Protein AF-A0A8T4IC35-F1 (afdb_monomer)

Sequence (69 aa):
TGHYYKLDGRRVTGVTTLINGGLPKPTLIDWAAREVAEYVADNWADVESHRDAGREQLVDHLKTRHQKA

Solvent-accessible surface area (backbone atoms only — not comparable to full-atom values): 4365 Å² total; per-residue (Å²): 136,87,86,78,46,64,57,96,86,38,79,48,84,39,69,67,55,41,62,72,76,68,52,92,60,71,69,56,56,56,47,58,54,48,54,51,51,53,48,50,73,78,37,50,70,67,59,55,72,30,56,84,72,30,72,68,54,41,53,53,53,56,60,59,59,73,74,74,120

pLDDT: mean 84.64, 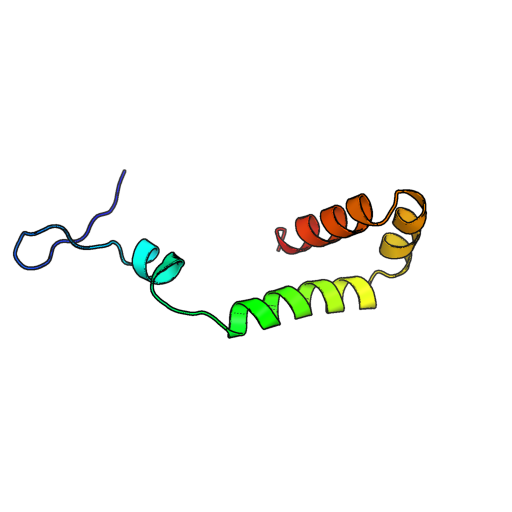std 11.74, range [42.0, 95.81]

Mean predicted aligned error: 7.97 Å

Structure (mmCIF, N/CA/C/O backbone):
data_AF-A0A8T4IC35-F1
#
_entry.id   AF-A0A8T4IC35-F1
#
loop_
_atom_site.group_PDB
_atom_site.id
_atom_site.type_symbol
_atom_site.label_atom_id
_atom_site.label_alt_id
_atom_site.label_comp_id
_atom_site.label_asym_id
_atom_site.label_entity_id
_atom_site.label_seq_id
_atom_site.pdbx_PDB_ins_code
_atom_site.Cartn_x
_atom_site.Cartn_y
_atom_site.Cartn_z
_atom_site.occupancy
_atom_site.B_iso_or_equiv
_atom_site.auth_seq_id
_atom_site.auth_comp_id
_atom_site.auth_asym_id
_atom_site.auth_atom_id
_atom_site.pdbx_PDB_model_num
ATOM 1 N N . THR A 1 1 ? -11.028 19.777 13.193 1.00 57.62 1 THR A N 1
ATOM 2 C CA . THR A 1 1 ? -11.615 19.520 14.527 1.00 57.62 1 THR A CA 1
ATOM 3 C C . THR A 1 1 ? -11.150 18.154 14.989 1.00 57.62 1 THR A C 1
ATOM 5 O O . THR A 1 1 ? -11.254 17.219 14.210 1.00 57.62 1 THR A O 1
ATOM 8 N N . GLY A 1 2 ? -10.540 18.028 16.169 1.00 69.44 2 GLY A N 1
ATOM 9 C CA . GLY A 1 2 ? -10.042 16.736 16.661 1.00 69.44 2 GLY A CA 1
ATOM 10 C C . GLY A 1 2 ? -11.114 15.994 17.458 1.00 69.44 2 GLY A C 1
ATOM 11 O O . GLY A 1 2 ? -11.640 16.551 18.420 1.00 69.44 2 GLY A O 1
ATOM 12 N N . HIS A 1 3 ? -11.425 14.754 17.080 1.00 77.62 3 HIS A N 1
ATOM 13 C CA . HIS A 1 3 ? -12.322 13.879 17.840 1.00 77.62 3 HIS A CA 1
ATOM 14 C C . HIS A 1 3 ? -11.522 13.120 18.904 1.00 77.62 3 HIS A C 1
ATOM 16 O O . HIS A 1 3 ? -10.497 12.514 18.597 1.00 77.62 3 HIS A O 1
ATOM 22 N N . TYR A 1 4 ? -11.977 13.153 20.157 1.00 84.38 4 TYR A N 1
ATOM 23 C CA . TYR A 1 4 ? -11.365 12.410 21.258 1.00 84.38 4 TYR A CA 1
ATOM 24 C C . TYR A 1 4 ? -12.442 11.768 22.129 1.00 84.38 4 TYR A C 1
ATOM 26 O O . TYR A 1 4 ? -13.546 12.295 22.255 1.00 84.38 4 TYR A O 1
ATOM 34 N N . TYR A 1 5 ? -12.095 10.644 22.751 1.00 88.62 5 TYR A N 1
ATOM 35 C CA . TYR A 1 5 ? -12.984 9.899 23.636 1.00 88.62 5 TYR A CA 1
ATOM 36 C C . TYR A 1 5 ? -12.573 10.088 25.094 1.00 88.62 5 TYR A C 1
ATOM 38 O O . TYR A 1 5 ? -11.409 10.376 25.404 1.00 88.62 5 TYR A O 1
ATOM 46 N N . LYS A 1 6 ? -13.544 9.931 25.993 1.00 92.75 6 LYS A N 1
ATOM 47 C CA . LYS A 1 6 ? -13.325 9.910 27.436 1.00 92.75 6 LYS A CA 1
ATOM 48 C C . LYS A 1 6 ? -13.950 8.657 28.039 1.00 92.75 6 LYS A C 1
ATOM 50 O O . LYS A 1 6 ? -15.059 8.300 27.661 1.00 92.75 6 LYS A O 1
ATOM 55 N N . LEU A 1 7 ? -13.257 8.058 28.998 1.00 92.44 7 LEU A N 1
ATOM 56 C CA . LEU A 1 7 ? -13.777 7.030 29.893 1.00 92.44 7 LEU A CA 1
ATOM 57 C C . LEU A 1 7 ? -13.609 7.566 31.316 1.00 92.44 7 LEU A C 1
ATOM 59 O O . LEU A 1 7 ? -12.519 8.014 31.673 1.00 92.44 7 LEU A O 1
ATOM 63 N N . ASP A 1 8 ? -14.698 7.643 32.077 1.00 95.50 8 ASP A N 1
ATOM 64 C CA . ASP A 1 8 ? -14.718 8.222 33.432 1.00 95.50 8 ASP A CA 1
ATOM 65 C C . ASP A 1 8 ? -14.109 9.634 33.510 1.00 95.50 8 ASP A C 1
ATOM 67 O O . ASP A 1 8 ? -13.336 9.985 34.401 1.00 95.50 8 ASP A O 1
ATOM 71 N N . GLY A 1 9 ? -14.400 10.458 32.499 1.00 93.50 9 GLY A N 1
ATOM 72 C CA . GLY A 1 9 ? -13.894 11.830 32.391 1.00 93.50 9 GLY A CA 1
ATOM 73 C C . GLY A 1 9 ? -12.427 11.948 31.955 1.00 93.50 9 GLY A C 1
ATOM 74 O O . GLY A 1 9 ? -11.998 13.043 31.575 1.00 93.50 9 GLY A O 1
ATOM 75 N N . ARG A 1 10 ? -11.673 10.844 31.920 1.00 94.06 10 ARG A N 1
ATOM 76 C CA . ARG A 1 10 ? -10.272 10.800 31.482 1.00 94.06 10 ARG A CA 1
ATOM 77 C C . ARG A 1 10 ? -10.182 10.543 29.989 1.00 94.06 10 ARG A C 1
ATOM 79 O O . ARG A 1 10 ? -10.938 9.747 29.443 1.00 94.06 10 ARG A O 1
ATOM 86 N N . ARG A 1 11 ? -9.249 11.215 29.314 1.00 91.00 11 ARG A N 1
ATOM 87 C CA . ARG A 1 11 ? -8.989 10.959 27.892 1.00 91.00 11 ARG A CA 1
ATOM 88 C C . ARG A 1 11 ? -8.458 9.544 27.704 1.00 91.00 11 ARG A C 1
ATOM 90 O O . ARG A 1 11 ? -7.572 9.117 28.438 1.00 91.00 11 ARG A O 1
ATOM 97 N N . VAL A 1 12 ? -8.975 8.870 26.686 1.00 91.38 12 VAL A N 1
ATOM 98 C CA . VAL A 1 12 ? -8.518 7.544 26.264 1.00 91.38 12 VAL A CA 1
ATOM 99 C C . VAL A 1 12 ? -8.050 7.578 24.815 1.00 91.38 12 VAL A C 1
ATOM 101 O O . VAL A 1 12 ? -8.356 8.513 24.068 1.00 91.38 12 VAL A O 1
ATOM 104 N N . THR A 1 13 ? -7.292 6.553 24.430 1.00 88.25 13 THR A N 1
ATOM 105 C CA . THR A 1 13 ? -6.820 6.360 23.060 1.00 88.25 13 THR A CA 1
ATOM 106 C C . THR A 1 13 ? -7.992 6.368 22.082 1.00 88.25 13 THR A C 1
ATOM 108 O O . THR A 1 13 ? -9.028 5.746 22.320 1.00 88.25 13 THR A O 1
ATOM 111 N N . GLY A 1 14 ? -7.829 7.089 20.973 1.00 86.44 14 GLY A N 1
ATOM 112 C CA . GLY A 1 14 ? -8.837 7.144 19.925 1.00 86.44 14 GLY A CA 1
ATOM 113 C C . GLY A 1 14 ? -9.044 5.784 19.264 1.00 86.44 14 GLY A C 1
ATOM 114 O O . GLY A 1 14 ? -8.092 5.031 19.059 1.00 86.44 14 GLY A O 1
ATOM 115 N N . VAL A 1 15 ? -10.285 5.500 18.870 1.00 80.94 15 VAL A N 1
ATOM 116 C CA . VAL A 1 15 ? -10.647 4.266 18.154 1.00 80.94 15 VAL A CA 1
ATOM 117 C C . VAL A 1 15 ? -9.775 4.066 16.908 1.00 80.94 15 VAL A C 1
ATOM 119 O O . VAL A 1 15 ? -9.261 2.976 16.687 1.00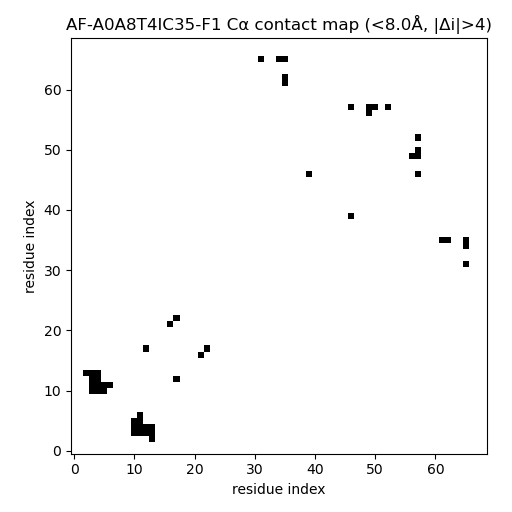 80.94 15 VAL A O 1
ATOM 122 N N . THR A 1 16 ? -9.516 5.123 16.136 1.00 81.88 16 THR A N 1
ATOM 123 C CA . THR A 1 16 ? -8.645 5.069 14.947 1.00 81.88 16 THR A CA 1
ATOM 124 C C . THR A 1 16 ? -7.196 4.738 15.291 1.00 81.88 16 THR A C 1
ATOM 126 O O . THR A 1 16 ? -6.560 3.975 14.572 1.00 81.88 16 THR A O 1
ATOM 129 N N . THR A 1 17 ? -6.675 5.256 16.404 1.00 83.69 17 THR A N 1
ATOM 130 C CA . THR A 1 17 ? -5.326 4.933 16.885 1.00 83.69 17 THR A CA 1
ATOM 131 C C . THR A 1 17 ? -5.221 3.459 17.274 1.00 83.69 17 THR A C 1
ATOM 133 O O . THR A 1 17 ? -4.258 2.802 16.889 1.00 83.69 17 THR A O 1
ATOM 136 N N . LEU A 1 18 ? -6.229 2.915 17.965 1.00 82.12 18 LEU A N 1
ATOM 137 C CA . LEU A 1 18 ? -6.288 1.487 18.301 1.00 82.12 18 LEU A CA 1
ATOM 138 C C . LEU A 1 18 ? -6.390 0.615 17.044 1.00 82.12 18 LEU A C 1
ATOM 140 O O . LEU A 1 18 ? -5.679 -0.378 16.923 1.00 82.12 18 LEU A O 1
ATOM 144 N N . ILE A 1 19 ? -7.220 1.015 16.081 1.00 78.94 19 ILE A N 1
ATOM 145 C CA . ILE A 1 19 ? -7.374 0.310 14.806 1.00 78.94 19 ILE A CA 1
ATOM 146 C C . ILE A 1 19 ? -6.090 0.373 13.968 1.00 78.94 19 ILE A C 1
ATOM 148 O O . ILE A 1 19 ? -5.787 -0.593 13.277 1.00 78.94 19 ILE A O 1
ATOM 152 N N . ASN A 1 20 ? -5.339 1.475 13.985 1.00 74.62 20 ASN A N 1
ATOM 153 C CA . ASN A 1 20 ? -4.138 1.621 13.156 1.00 74.62 20 ASN A CA 1
ATOM 154 C C . ASN A 1 20 ? -2.877 1.016 13.780 1.00 74.62 20 ASN A C 1
ATOM 156 O O . ASN A 1 20 ? -2.037 0.523 13.038 1.00 74.62 20 ASN A O 1
ATOM 160 N N . GLY A 1 21 ? -2.727 1.065 15.106 1.00 71.12 21 GLY A N 1
ATOM 161 C CA . GLY A 1 21 ? -1.482 0.671 15.779 1.00 71.12 21 G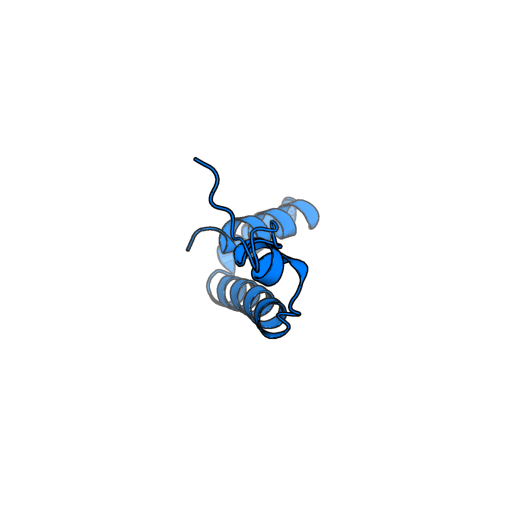LY A CA 1
ATOM 162 C C . GLY A 1 21 ? -1.623 -0.385 16.873 1.00 71.12 21 GLY A C 1
ATOM 163 O O . GLY A 1 21 ? -0.610 -0.821 17.405 1.00 71.12 21 GLY A O 1
ATOM 164 N N . GLY A 1 22 ? -2.846 -0.774 17.246 1.00 66.19 22 GLY A N 1
ATOM 165 C CA . GLY A 1 22 ? -3.094 -1.652 18.396 1.00 66.19 22 GLY A CA 1
ATOM 166 C C . GLY A 1 22 ? -3.564 -3.063 18.050 1.00 66.19 22 GLY A C 1
ATOM 167 O O . GLY A 1 22 ? -3.447 -3.952 18.889 1.00 66.19 22 GLY A O 1
ATOM 168 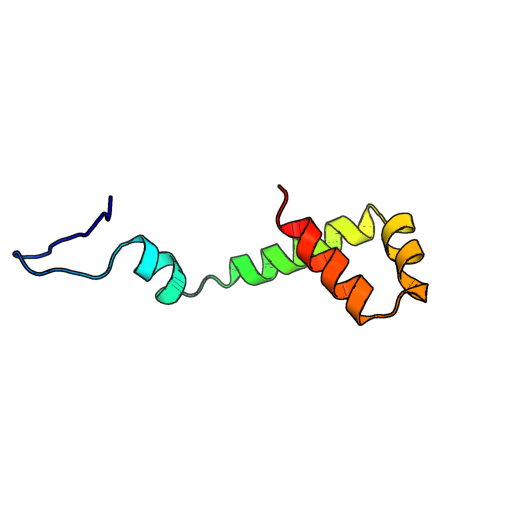N N . LEU A 1 23 ? -4.087 -3.288 16.841 1.00 74.75 23 LEU A N 1
ATOM 169 C CA . LEU A 1 23 ? -4.613 -4.587 16.420 1.00 74.75 23 LEU A CA 1
ATOM 170 C C . LEU A 1 23 ? -3.840 -5.120 15.208 1.00 74.75 23 LEU A C 1
ATOM 172 O O . LEU A 1 23 ? -3.784 -4.430 14.186 1.00 74.75 23 LEU A O 1
ATOM 176 N N . PRO A 1 24 ? -3.265 -6.335 15.283 1.00 72.00 24 PRO A N 1
ATOM 177 C CA . PRO A 1 24 ? -2.647 -6.960 14.125 1.00 72.00 24 PRO A CA 1
ATOM 178 C C . PRO A 1 24 ? -3.712 -7.221 13.055 1.00 72.00 24 PRO A C 1
ATOM 180 O O . PRO A 1 24 ? -4.777 -7.769 13.338 1.00 72.00 24 PRO A O 1
ATOM 183 N N . LYS A 1 25 ? -3.414 -6.834 11.812 1.00 77.25 25 LYS A N 1
ATOM 184 C CA . LYS A 1 25 ? -4.282 -7.044 10.644 1.00 77.25 25 LYS A CA 1
ATOM 185 C C . LYS A 1 25 ? -3.581 -7.943 9.623 1.00 77.25 25 LYS A C 1
ATOM 187 O O . LYS A 1 25 ? -3.191 -7.456 8.564 1.00 77.25 25 LYS A O 1
ATOM 192 N N . PRO A 1 26 ? -3.375 -9.234 9.938 1.00 80.50 26 PRO A N 1
ATOM 193 C CA . PRO A 1 26 ? -2.610 -10.136 9.078 1.00 80.50 26 PRO A CA 1
ATOM 194 C C . PRO A 1 26 ? -3.217 -10.248 7.674 1.00 80.50 26 PRO A C 1
ATOM 196 O O . PRO A 1 26 ? -2.494 -10.214 6.688 1.00 80.50 26 PRO A O 1
ATOM 199 N N . THR A 1 27 ? -4.547 -10.241 7.571 1.00 83.06 27 THR A N 1
ATOM 200 C CA . THR A 1 27 ? -5.266 -10.298 6.290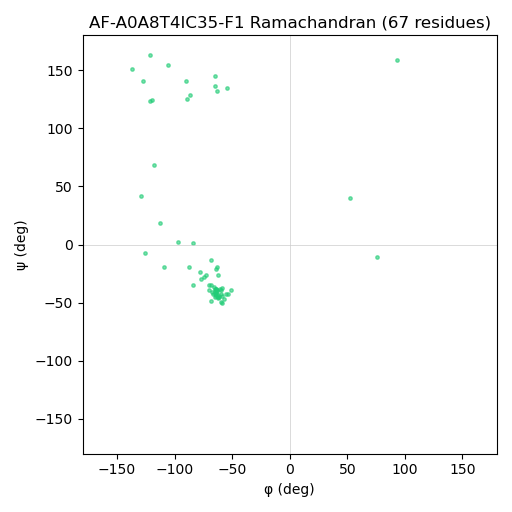 1.00 83.06 27 THR A CA 1
ATOM 201 C C . THR A 1 27 ? -4.999 -9.107 5.370 1.00 83.06 27 THR A C 1
ATOM 203 O O . THR A 1 27 ? -5.107 -9.255 4.157 1.00 83.06 27 THR A O 1
ATOM 206 N N . LEU A 1 28 ? -4.632 -7.933 5.900 1.00 84.00 28 LEU A N 1
ATOM 207 C CA . LEU A 1 28 ? -4.287 -6.784 5.057 1.00 84.00 28 LEU A CA 1
ATOM 208 C C . LEU A 1 28 ? -2.933 -6.950 4.363 1.00 84.00 28 LEU A C 1
ATOM 210 O O . LEU A 1 28 ? -2.732 -6.366 3.303 1.00 84.00 28 LEU A O 1
ATOM 214 N N . ILE A 1 29 ? -2.017 -7.733 4.941 1.00 85.06 29 ILE A N 1
ATOM 215 C CA . ILE A 1 29 ? -0.721 -8.031 4.318 1.00 85.06 29 ILE A CA 1
ATOM 216 C C . ILE A 1 29 ? -0.949 -8.910 3.087 1.00 85.06 29 ILE A C 1
ATOM 218 O O . ILE A 1 29 ? -0.483 -8.574 2.000 1.00 85.06 29 ILE A O 1
ATOM 222 N N . ASP A 1 30 ? -1.732 -9.980 3.245 1.00 87.88 30 ASP A N 1
ATOM 223 C CA . ASP A 1 30 ? -2.088 -10.871 2.137 1.00 87.88 30 ASP A CA 1
ATOM 224 C C . ASP A 1 30 ? -2.908 -10.137 1.071 1.00 87.88 30 ASP A C 1
ATOM 226 O O . ASP A 1 30 ? -2.682 -10.320 -0.125 1.00 87.88 30 ASP A O 1
ATOM 230 N N . TRP A 1 31 ? -3.817 -9.251 1.494 1.00 89.25 31 TRP A N 1
ATOM 231 C CA . TRP A 1 31 ? -4.573 -8.399 0.581 1.00 89.25 31 TRP A CA 1
ATOM 232 C C . TRP A 1 31 ? -3.650 -7.499 -0.251 1.00 89.25 31 TRP A C 1
ATOM 234 O O . TRP A 1 31 ? -3.743 -7.518 -1.473 1.00 89.25 31 TRP A O 1
ATOM 244 N N . ALA A 1 32 ? -2.705 -6.788 0.372 1.00 87.25 32 ALA A N 1
ATOM 245 C CA . ALA A 1 32 ? -1.766 -5.929 -0.352 1.00 87.25 32 ALA A CA 1
ATOM 246 C C . ALA A 1 32 ? -0.902 -6.709 -1.363 1.00 87.25 32 ALA A C 1
ATOM 248 O O . ALA A 1 32 ? -0.648 -6.225 -2.466 1.00 87.25 32 ALA A O 1
ATOM 249 N N . ALA A 1 33 ? -0.465 -7.925 -1.015 1.00 90.31 33 ALA A N 1
ATOM 250 C CA . ALA A 1 33 ? 0.279 -8.788 -1.933 1.00 90.31 33 ALA A CA 1
ATOM 251 C C . ALA A 1 33 ? -0.582 -9.254 -3.119 1.00 90.31 33 ALA A C 1
ATOM 253 O O . ALA A 1 33 ? -0.123 -9.228 -4.263 1.00 90.31 33 ALA A O 1
ATOM 254 N N . ARG A 1 34 ? -1.835 -9.644 -2.851 1.00 92.75 34 ARG A N 1
ATOM 255 C CA . ARG A 1 34 ? -2.797 -10.072 -3.873 1.00 92.75 34 ARG A CA 1
ATOM 256 C C . ARG A 1 34 ? -3.051 -8.982 -4.910 1.00 92.75 34 ARG A C 1
ATOM 258 O O . ARG A 1 34 ? -3.022 -9.275 -6.095 1.00 92.75 34 ARG A O 1
ATOM 265 N N . GLU A 1 35 ? -3.234 -7.739 -4.484 1.00 93.44 35 GLU A N 1
ATOM 266 C CA . GLU A 1 35 ? -3.551 -6.617 -5.382 1.00 93.44 35 GLU A CA 1
ATOM 267 C C . GLU A 1 35 ? -2.420 -6.338 -6.384 1.00 93.44 35 GLU A C 1
ATOM 269 O O . GLU A 1 35 ? -2.666 -6.109 -7.567 1.00 93.44 35 GLU A O 1
ATOM 274 N N . VAL A 1 36 ? -1.161 -6.426 -5.940 1.00 93.50 36 VAL A N 1
ATOM 275 C CA . VAL A 1 36 ? -0.005 -6.320 -6.843 1.00 93.50 36 VAL A CA 1
ATOM 276 C C . VAL A 1 36 ? 0.067 -7.525 -7.786 1.00 93.50 36 VAL A C 1
ATOM 278 O O . VAL A 1 36 ? 0.351 -7.351 -8.970 1.00 93.50 36 VAL A O 1
ATOM 281 N N . ALA A 1 37 ? -0.193 -8.738 -7.289 1.00 94.44 37 ALA A N 1
ATOM 282 C CA . ALA A 1 37 ? -0.161 -9.953 -8.103 1.00 94.44 37 ALA A CA 1
ATOM 283 C C . ALA A 1 37 ? -1.234 -9.948 -9.204 1.00 94.44 37 ALA A C 1
ATOM 285 O O . ALA A 1 37 ? -0.923 -10.266 -10.351 1.00 94.44 37 ALA A O 1
ATOM 286 N N . GLU A 1 38 ? -2.462 -9.544 -8.870 1.00 95.06 38 GLU A N 1
ATOM 287 C CA . GLU A 1 38 ? -3.570 -9.387 -9.819 1.00 95.06 38 GLU A CA 1
ATOM 288 C C . GLU A 1 38 ? -3.231 -8.319 -10.871 1.00 95.06 38 GLU A C 1
ATOM 290 O O . GLU A 1 38 ? -3.314 -8.592 -12.067 1.00 95.06 38 GLU A O 1
ATOM 295 N N . TYR A 1 39 ? -2.708 -7.154 -10.461 1.00 92.50 39 TYR A N 1
ATOM 296 C CA . TYR A 1 39 ? -2.286 -6.122 -1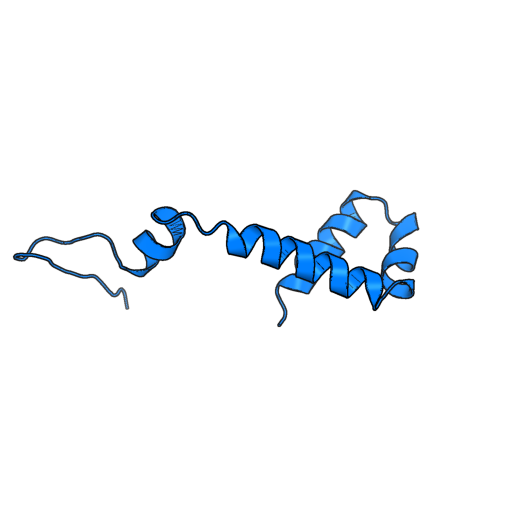1.415 1.00 92.50 39 TYR A CA 1
ATOM 297 C C . TYR A 1 39 ? -1.243 -6.633 -12.415 1.00 92.50 39 TYR A C 1
ATOM 299 O O . TYR A 1 39 ? -1.370 -6.394 -13.616 1.00 92.50 39 TYR A O 1
ATOM 307 N N . VAL A 1 40 ? -0.208 -7.327 -11.933 1.00 94.12 40 VAL A N 1
ATOM 308 C CA . VAL A 1 40 ? 0.856 -7.867 -12.792 1.00 94.12 40 VAL A CA 1
ATOM 309 C C . VAL A 1 40 ? 0.305 -8.922 -13.748 1.00 94.12 40 VAL A C 1
ATOM 311 O O . VAL A 1 40 ? 0.670 -8.911 -14.922 1.00 94.12 40 VAL A O 1
ATOM 314 N N . ALA A 1 41 ? -0.578 -9.803 -13.270 1.00 95.81 41 ALA A N 1
ATOM 315 C CA . ALA A 1 41 ? -1.209 -10.821 -14.104 1.00 95.81 41 ALA A CA 1
ATOM 316 C C . ALA A 1 41 ? -2.010 -10.200 -15.260 1.00 95.81 41 ALA A C 1
ATOM 318 O O . ALA A 1 41 ? -1.927 -10.690 -16.388 1.00 95.81 41 ALA A O 1
ATOM 319 N N . ASP A 1 42 ? -2.701 -9.090 -14.996 1.00 95.81 42 ASP A N 1
ATOM 320 C CA . ASP A 1 42 ? -3.579 -8.431 -15.964 1.00 95.81 42 ASP A CA 1
ATOM 321 C C . ASP A 1 42 ? -2.860 -7.404 -16.865 1.00 95.81 42 ASP A C 1
ATOM 323 O O . ASP A 1 42 ? -3.367 -7.064 -17.934 1.00 95.81 42 ASP A O 1
ATOM 327 N N . ASN A 1 43 ? -1.678 -6.900 -16.477 1.00 93.56 43 ASN A N 1
ATOM 328 C CA . ASN A 1 43 ? -1.016 -5.753 -17.127 1.00 93.56 43 ASN A CA 1
ATOM 329 C C . ASN A 1 43 ? 0.452 -6.015 -17.511 1.00 93.56 43 ASN A C 1
ATOM 331 O O . ASN A 1 43 ? 1.310 -5.140 -17.371 1.00 93.56 43 ASN A O 1
ATOM 335 N N . TRP A 1 44 ? 0.758 -7.201 -18.043 1.00 93.81 44 TRP A N 1
ATOM 336 C CA . TRP A 1 44 ? 2.129 -7.600 -18.399 1.00 93.81 44 TRP A CA 1
ATOM 337 C C . TRP A 1 44 ? 2.892 -6.598 -19.276 1.00 93.81 44 TRP A C 1
ATOM 339 O O . TRP A 1 44 ? 4.073 -6.364 -19.034 1.00 93.81 44 TRP A O 1
ATOM 349 N N . ALA A 1 45 ? 2.232 -5.971 -20.255 1.00 93.69 45 ALA A N 1
ATOM 350 C CA . ALA A 1 45 ? 2.880 -5.007 -21.147 1.00 93.69 45 ALA A CA 1
ATOM 351 C C . ALA A 1 45 ? 3.380 -3.746 -20.410 1.00 93.69 45 ALA A C 1
ATOM 353 O O . ALA A 1 45 ? 4.469 -3.255 -20.700 1.00 93.69 45 ALA A O 1
ATOM 354 N N . ASP A 1 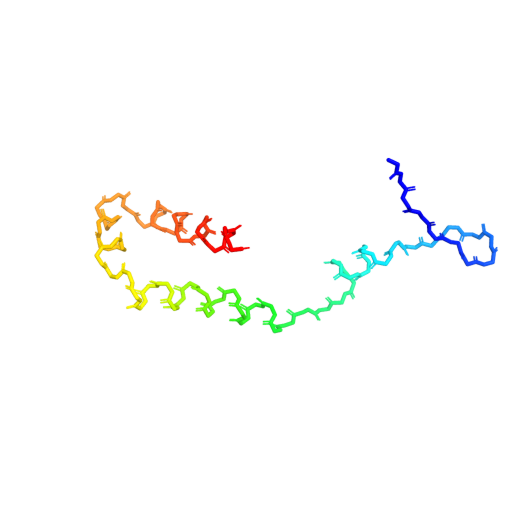46 ? 2.611 -3.242 -19.439 1.00 91.00 46 ASP A N 1
ATOM 355 C CA . ASP A 1 46 ? 3.008 -2.102 -18.599 1.00 91.00 46 ASP A CA 1
ATOM 356 C C . ASP A 1 46 ? 4.141 -2.493 -17.642 1.00 91.00 46 ASP A C 1
ATOM 358 O O . ASP A 1 46 ? 5.086 -1.737 -17.442 1.00 91.00 46 ASP A O 1
ATOM 362 N N . VAL A 1 47 ? 4.102 -3.706 -17.087 1.00 92.69 47 VAL A N 1
ATOM 363 C CA . VAL A 1 47 ? 5.194 -4.220 -16.247 1.00 92.69 47 VAL A CA 1
ATOM 364 C C . VAL A 1 47 ? 6.488 -4.338 -17.055 1.00 92.69 47 VAL A C 1
ATOM 366 O O . VAL A 1 47 ? 7.552 -3.913 -16.600 1.00 92.69 47 VAL A O 1
ATOM 369 N N . GLU A 1 48 ? 6.406 -4.876 -18.272 1.00 92.19 48 GLU A N 1
ATOM 370 C CA . GLU A 1 48 ? 7.561 -5.072 -19.143 1.00 92.19 48 GLU A CA 1
ATOM 371 C C . GLU A 1 48 ? 8.153 -3.748 -19.641 1.00 92.19 48 GLU A C 1
ATOM 373 O O . GLU A 1 48 ? 9.376 -3.620 -19.695 1.00 92.19 48 GLU A O 1
ATOM 378 N N . SER A 1 49 ? 7.335 -2.720 -19.893 1.00 90.81 49 SER A N 1
ATOM 379 C CA . SER A 1 49 ? 7.840 -1.406 -20.322 1.00 90.81 49 SER A CA 1
ATOM 380 C C . SER A 1 49 ? 8.723 -0.713 -19.277 1.00 90.81 49 SER A C 1
ATOM 382 O O . SER A 1 49 ? 9.489 0.185 -19.617 1.00 90.81 49 SER A O 1
ATOM 384 N N . HIS A 1 50 ? 8.637 -1.118 -18.007 1.00 89.06 50 HIS A N 1
ATOM 385 C CA . HIS A 1 50 ? 9.453 -0.585 -16.911 1.00 89.06 50 HIS A CA 1
ATOM 386 C C . HIS A 1 50 ? 10.686 -1.448 -16.603 1.00 89.06 50 HIS A C 1
ATOM 388 O O . HIS A 1 50 ? 11.458 -1.122 -15.700 1.00 89.06 50 HIS A O 1
ATOM 394 N N . ARG A 1 51 ? 10.911 -2.535 -17.353 1.00 82.38 51 ARG A N 1
ATOM 395 C CA . ARG A 1 51 ? 12.048 -3.445 -17.153 1.00 82.38 51 ARG A CA 1
ATOM 396 C C . ARG A 1 51 ? 13.394 -2.732 -17.292 1.00 82.38 51 ARG A C 1
ATOM 398 O O . ARG A 1 51 ? 14.278 -2.936 -16.460 1.00 82.38 51 ARG A O 1
ATOM 405 N N . ASP A 1 52 ? 13.516 -1.864 -18.292 1.00 87.94 52 ASP A N 1
ATOM 406 C CA . ASP A 1 52 ? 14.758 -1.142 -18.596 1.00 87.94 52 ASP A CA 1
ATOM 407 C C . ASP A 1 52 ? 15.007 0.039 -17.647 1.00 87.94 52 ASP A C 1
ATOM 409 O O . ASP A 1 52 ? 16.153 0.427 -17.422 1.00 87.94 52 ASP A O 1
ATOM 413 N N . ALA A 1 53 ? 13.950 0.573 -17.023 1.00 85.69 53 ALA A N 1
ATOM 414 C CA . ALA A 1 53 ? 14.044 1.619 -16.001 1.00 85.69 53 ALA A CA 1
ATOM 415 C C . ALA A 1 53 ? 14.699 1.119 -14.694 1.00 85.69 53 ALA A C 1
ATOM 417 O O . ALA A 1 53 ? 15.117 1.911 -13.847 1.00 85.69 53 ALA A O 1
ATOM 418 N N . GLY A 1 54 ? 14.829 -0.201 -14.542 1.00 89.69 54 GLY A N 1
ATOM 419 C CA . GLY A 1 54 ? 15.484 -0.841 -13.413 1.00 89.69 54 GLY A CA 1
ATOM 420 C C . GLY A 1 54 ? 14.521 -1.223 -12.289 1.00 89.69 54 GLY A C 1
ATOM 421 O 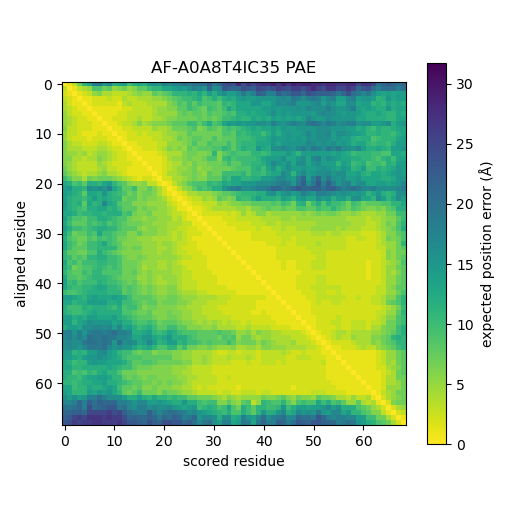O . GLY A 1 54 ? 13.416 -0.701 -12.140 1.00 89.69 54 GLY A O 1
ATOM 422 N N . ARG A 1 55 ? 14.970 -2.176 -11.464 1.00 90.94 55 ARG A N 1
ATOM 423 C CA . ARG A 1 55 ? 14.144 -2.847 -10.449 1.00 90.94 55 ARG A CA 1
ATOM 424 C C . ARG A 1 55 ? 13.472 -1.881 -9.468 1.00 90.94 55 ARG A C 1
ATOM 426 O O . ARG A 1 55 ? 12.324 -2.105 -9.104 1.00 90.94 55 ARG A O 1
ATOM 433 N N . GLU A 1 56 ? 14.182 -0.860 -8.998 1.00 91.94 56 GLU A N 1
ATOM 434 C CA . GLU A 1 56 ? 13.658 0.070 -7.986 1.00 91.94 56 GLU A CA 1
ATOM 435 C C . GLU A 1 56 ? 12.478 0.883 -8.521 1.00 91.94 56 GLU A C 1
ATOM 437 O O . GLU A 1 56 ? 11.435 0.943 -7.875 1.00 91.94 56 GLU A O 1
ATOM 442 N N . GLN A 1 57 ? 12.601 1.402 -9.746 1.00 90.06 57 GLN A N 1
ATOM 443 C CA . GLN A 1 57 ? 11.533 2.159 -10.398 1.00 90.06 57 GLN A CA 1
ATOM 444 C C . GLN A 1 57 ? 10.305 1.285 -10.667 1.00 90.06 57 GLN A C 1
ATOM 446 O O . GLN A 1 57 ? 9.181 1.721 -10.425 1.00 90.06 57 GLN A O 1
ATOM 451 N N . LEU A 1 58 ? 10.507 0.031 -11.091 1.00 92.19 58 LEU A N 1
ATOM 452 C CA . LEU A 1 58 ? 9.407 -0.920 -11.263 1.00 92.19 58 LEU A CA 1
ATOM 453 C C . LEU A 1 58 ? 8.683 -1.196 -9.934 1.00 92.19 58 LEU A C 1
ATOM 455 O O . LEU A 1 58 ? 7.455 -1.188 -9.883 1.00 92.19 58 LEU A O 1
ATOM 459 N N . VAL A 1 59 ? 9.426 -1.412 -8.845 1.00 92.25 59 VAL A N 1
ATOM 460 C CA . VAL A 1 59 ? 8.836 -1.646 -7.516 1.00 92.25 59 VAL A CA 1
ATOM 461 C C . VAL A 1 59 ? 8.033 -0.431 -7.043 1.00 92.25 59 VAL A C 1
ATOM 463 O O . VAL A 1 59 ? 6.924 -0.598 -6.534 1.00 92.25 59 VAL A O 1
ATOM 466 N N . ASP A 1 60 ? 8.545 0.786 -7.221 1.00 91.62 60 ASP A N 1
ATOM 467 C CA . ASP A 1 60 ? 7.835 1.999 -6.805 1.00 91.62 60 ASP A CA 1
ATOM 468 C C . ASP A 1 60 ? 6.605 2.304 -7.672 1.00 91.62 60 ASP A C 1
ATOM 470 O O . ASP A 1 60 ? 5.570 2.726 -7.141 1.00 91.62 60 ASP A O 1
ATOM 474 N N . HIS A 1 61 ? 6.658 2.005 -8.973 1.00 90.81 61 HIS A N 1
ATOM 475 C CA . HIS A 1 61 ? 5.492 2.058 -9.861 1.00 90.81 61 HIS A CA 1
ATOM 476 C C . HIS A 1 61 ? 4.374 1.124 -9.382 1.00 90.81 61 HIS A C 1
ATOM 478 O O . HIS A 1 61 ? 3.237 1.567 -9.186 1.00 90.81 61 HIS A O 1
ATOM 484 N N . LEU A 1 62 ? 4.705 -0.141 -9.097 1.00 91.81 62 LEU A N 1
ATOM 485 C CA . LEU A 1 62 ? 3.740 -1.138 -8.617 1.00 91.81 62 LEU A CA 1
ATOM 486 C C . LEU A 1 62 ? 3.150 -0.766 -7.245 1.00 91.81 62 LEU A C 1
ATOM 488 O O . LEU A 1 62 ? 1.947 -0.911 -7.030 1.00 91.81 62 LEU A O 1
ATOM 492 N N . LYS A 1 63 ? 3.957 -0.209 -6.332 1.00 89.62 63 LYS A N 1
ATOM 493 C CA . LYS A 1 63 ? 3.485 0.263 -5.015 1.00 89.62 63 LYS A CA 1
ATOM 494 C C . LYS A 1 63 ? 2.512 1.438 -5.113 1.00 89.62 63 LYS A C 1
ATOM 496 O O . LYS A 1 63 ? 1.559 1.508 -4.340 1.00 89.62 63 LYS A O 1
ATOM 501 N N . THR A 1 64 ? 2.743 2.364 -6.041 1.00 82.62 64 THR A N 1
ATOM 502 C CA . THR A 1 64 ? 1.932 3.587 -6.171 1.00 82.62 64 THR A CA 1
ATOM 503 C C . THR A 1 64 ? 0.559 3.303 -6.785 1.00 82.62 64 THR A C 1
ATOM 505 O O . THR A 1 64 ? -0.412 4.005 -6.501 1.00 82.62 64 THR A O 1
ATOM 508 N N . ARG A 1 65 ? 0.444 2.257 -7.611 1.00 70.31 65 ARG A N 1
ATOM 509 C CA . ARG A 1 65 ? -0.807 1.912 -8.303 1.00 70.31 65 ARG A CA 1
ATOM 510 C C . ARG A 1 65 ? -1.847 1.220 -7.422 1.00 70.31 65 ARG A C 1
ATOM 512 O O . ARG A 1 65 ? -3.029 1.480 -7.617 1.00 70.31 65 ARG A O 1
ATOM 519 N N . HIS A 1 66 ? -1.438 0.465 -6.399 1.00 62.41 66 HIS A N 1
ATOM 520 C CA . HIS A 1 66 ? -2.372 -0.115 -5.418 1.00 62.41 66 HIS A CA 1
ATOM 521 C C . HIS A 1 66 ? -3.127 0.956 -4.592 1.00 62.41 66 HIS A C 1
ATOM 523 O O . HIS A 1 66 ? -4.204 0.693 -4.073 1.00 62.41 66 HIS A O 1
ATOM 529 N N . GLN A 1 67 ? -2.615 2.191 -4.495 1.00 55.09 67 GLN A N 1
ATOM 530 C CA . GLN A 1 67 ? -3.222 3.259 -3.682 1.00 55.09 67 GLN A CA 1
ATOM 531 C C . GLN A 1 67 ? -4.360 4.043 -4.369 1.00 55.09 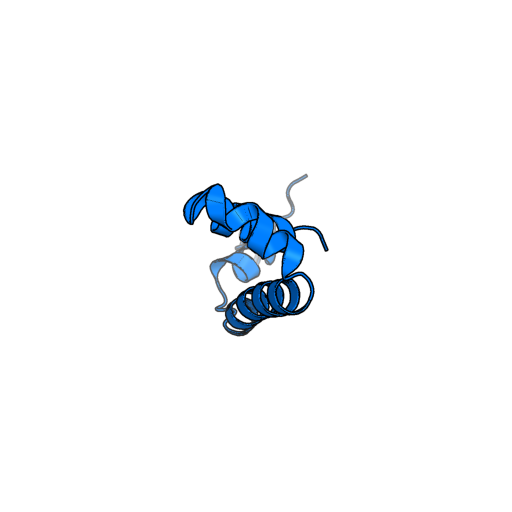67 GLN A C 1
ATOM 533 O O . GLN A 1 67 ? -4.864 4.998 -3.778 1.00 55.09 67 GLN A O 1
ATOM 538 N N . LYS A 1 68 ? -4.742 3.708 -5.611 1.00 42.88 68 LYS A N 1
ATOM 539 C CA . LYS A 1 68 ? -5.681 4.506 -6.431 1.00 42.88 68 LYS A CA 1
ATOM 540 C C . LYS A 1 68 ? -7.047 3.856 -6.715 1.00 42.88 68 LYS A C 1
ATOM 542 O O . LYS A 1 68 ? -7.726 4.312 -7.634 1.00 42.88 68 LYS A O 1
ATOM 547 N N . ALA A 1 69 ? -7.455 2.850 -5.943 1.00 42.00 69 ALA A N 1
ATOM 548 C CA . ALA A 1 69 ? -8.826 2.326 -5.972 1.00 42.00 69 ALA A CA 1
ATOM 549 C C . ALA A 1 69 ? -9.705 2.994 -4.904 1.00 42.00 69 ALA A C 1
ATOM 551 O O . ALA A 1 69 ? -9.226 3.134 -3.754 1.00 42.00 69 ALA A O 1
#

Foldseek 3Di:
DDDWDDDPNHTDDDPVCCVVPVDDDPVVVVVLVVLLVVCCVVPVVVLVVCVVVDDVVSVVVSNVVSVPD

Radius of gyration: 19.13 Å; Cα contacts (8 Å, |Δi|>4): 26; chains: 1; bounding box: 30×30×55 Å

Secondary structure (DSSP, 8-state):
----EEETTEEE--HHHHHHHTS--HHHHHHHHHHHHHHHHH-HHHHHHTSTT-HHHHHHHHHHHGGG-